Protein AF-A0A382N648-F1 (afdb_monomer)

Sequence (48 aa):
VNRIQKIFHIKTNKIIPYITAGFPSMKDTHGLIIAAENAGAAMVELGM

Solvent-accessible surface area (backbone atoms only — not comparable to full-atom values): 3000 Å² total; per-residue (Å²): 133,58,73,67,60,59,61,64,68,57,95,66,93,75,47,66,53,79,43,55,59,47,52,94,33,60,68,48,33,53,51,51,53,55,50,38,51,75,72,61,38,71,49,75,45,74,47,126

pLDDT: mean 96.11, std 3.35, range [79.75, 98.56]

Foldseek 3Di:
DDLVCVLVVDPDDAAEEEDECQVVHNVVVVVVQVVCVVVRHSYYHYHD

Mean predicted aligned error: 2.53 Å

Radius of gyration: 11.93 Å; Cα contacts (8 Å, |Δi|>4): 49; chains: 1; bounding box: 23×16×34 Å

Structur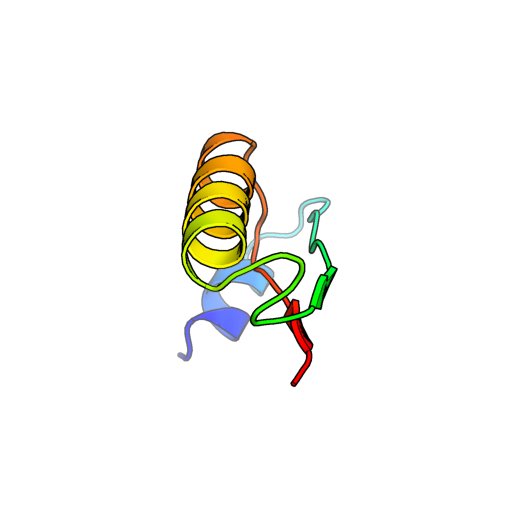e (mmCIF, N/CA/C/O backbone):
data_AF-A0A382N648-F1
#
_entry.id   AF-A0A382N648-F1
#
loop_
_atom_site.group_PDB
_atom_site.id
_atom_site.type_symbol
_atom_site.label_atom_id
_atom_site.label_alt_id
_atom_site.label_comp_id
_atom_site.label_asym_id
_atom_site.label_entity_id
_atom_site.label_seq_id
_atom_site.pdbx_PDB_ins_code
_atom_site.Cartn_x
_atom_site.Cartn_y
_atom_site.Cartn_z
_atom_site.occupancy
_atom_site.B_iso_or_equiv
_atom_site.auth_seq_id
_atom_site.auth_comp_id
_atom_site.auth_asym_id
_atom_site.auth_atom_id
_atom_site.pdbx_PDB_model_num
ATOM 1 N N . VAL A 1 1 ? 4.957 4.334 22.331 1.00 79.75 1 VAL A N 1
ATOM 2 C CA . VAL A 1 1 ? 3.931 3.723 21.450 1.00 79.75 1 VAL A CA 1
ATOM 3 C C . VAL A 1 1 ? 4.347 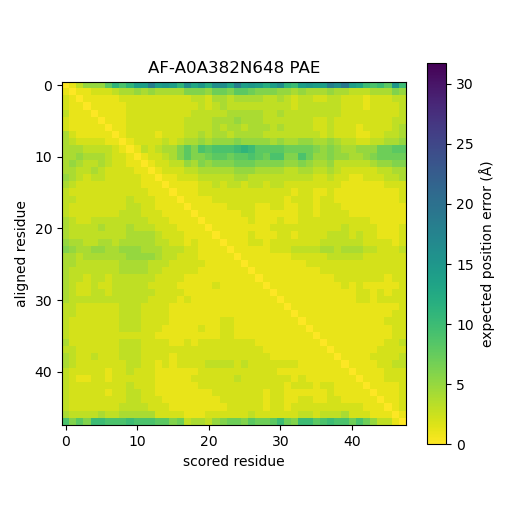3.932 20.004 1.00 79.75 1 VAL A C 1
ATOM 5 O O . VAL A 1 1 ? 4.562 5.080 19.617 1.00 79.75 1 VAL A O 1
ATOM 8 N N . ASN A 1 2 ? 4.535 2.859 19.235 1.00 94.56 2 ASN A N 1
ATOM 9 C CA . ASN A 1 2 ? 4.931 2.964 17.825 1.00 94.56 2 ASN A CA 1
ATOM 10 C C . ASN A 1 2 ? 3.744 3.421 16.942 1.00 94.56 2 ASN A C 1
ATOM 12 O O . ASN A 1 2 ? 2.600 3.466 17.398 1.00 94.56 2 ASN A O 1
ATOM 16 N N . ARG A 1 3 ? 4.004 3.804 15.685 1.00 94.44 3 ARG A N 1
ATOM 17 C CA . ARG A 1 3 ? 2.960 4.320 14.773 1.00 94.44 3 ARG A CA 1
ATOM 18 C C . ARG A 1 3 ? 1.841 3.300 14.524 1.00 94.44 3 ARG A C 1
ATOM 20 O O . ARG A 1 3 ? 0.676 3.676 14.542 1.00 94.44 3 ARG A O 1
ATOM 27 N N . ILE A 1 4 ? 2.190 2.021 14.387 1.00 94.75 4 ILE A N 1
ATOM 28 C CA . ILE A 1 4 ? 1.233 0.922 14.188 1.00 94.75 4 ILE A CA 1
ATOM 29 C C . ILE A 1 4 ? 0.279 0.827 15.386 1.00 94.75 4 ILE A C 1
ATOM 31 O O . ILE A 1 4 ? -0.934 0.889 15.233 1.00 94.75 4 ILE A O 1
ATOM 35 N N . GLN A 1 5 ? 0.809 0.787 16.605 1.00 94.31 5 GLN A N 1
ATOM 36 C CA . GLN A 1 5 ? 0.014 0.767 17.831 1.00 94.31 5 GLN A CA 1
ATOM 37 C C . GLN A 1 5 ? -0.926 1.978 17.932 1.00 94.31 5 GLN A C 1
ATOM 39 O O . GLN A 1 5 ? -2.053 1.819 18.390 1.00 94.31 5 GLN A O 1
ATOM 44 N N . LYS A 1 6 ? -0.506 3.170 17.476 1.00 94.25 6 LYS A N 1
ATOM 45 C CA . LYS A 1 6 ? -1.387 4.352 17.413 1.00 94.25 6 LYS A CA 1
ATOM 46 C C . LYS A 1 6 ? -2.549 4.149 16.436 1.00 94.25 6 LYS A C 1
ATOM 48 O O . LYS A 1 6 ? -3.683 4.443 16.796 1.00 94.25 6 LYS A O 1
ATOM 53 N N . ILE A 1 7 ? -2.283 3.603 15.247 1.00 93.94 7 ILE A N 1
ATOM 54 C CA . ILE A 1 7 ? -3.308 3.294 14.235 1.00 93.94 7 ILE A CA 1
ATOM 55 C C . ILE A 1 7 ? -4.353 2.320 14.798 1.00 93.94 7 ILE A C 1
ATOM 57 O O . ILE A 1 7 ? -5.554 2.521 14.626 1.00 93.94 7 ILE A O 1
ATOM 61 N N . PHE A 1 8 ? -3.915 1.278 15.508 1.00 94.12 8 PHE A N 1
ATOM 62 C CA . PHE A 1 8 ? -4.798 0.234 16.043 1.00 94.12 8 PHE A CA 1
ATOM 63 C C . PHE A 1 8 ? -5.433 0.554 17.401 1.00 94.12 8 PHE A C 1
ATOM 65 O O . PHE A 1 8 ? -6.266 -0.219 17.869 1.00 94.12 8 PHE A O 1
ATOM 72 N N . HIS A 1 9 ? -5.112 1.697 18.013 1.00 94.12 9 HIS A N 1
ATOM 73 C CA . HIS A 1 9 ? -5.727 2.113 19.274 1.00 94.12 9 HIS A CA 1
ATOM 74 C C . HIS A 1 9 ? -7.229 2.404 19.123 1.00 94.12 9 HIS A C 1
ATOM 76 O O . HIS A 1 9 ? -8.020 2.108 20.016 1.00 94.12 9 HIS A O 1
ATOM 82 N N . ILE A 1 10 ? -7.632 2.942 17.969 1.00 89.56 10 ILE A N 1
ATOM 83 C CA . ILE A 1 10 ? -9.031 3.222 17.643 1.00 89.56 10 ILE A CA 1
ATOM 84 C C . ILE A 1 10 ? -9.614 2.019 16.890 1.00 89.56 10 ILE A C 1
ATOM 86 O O . ILE A 1 10 ? -9.072 1.584 15.867 1.00 89.56 10 ILE A O 1
ATOM 90 N N . LYS A 1 11 ? -10.733 1.472 17.378 1.00 90.69 11 LYS A N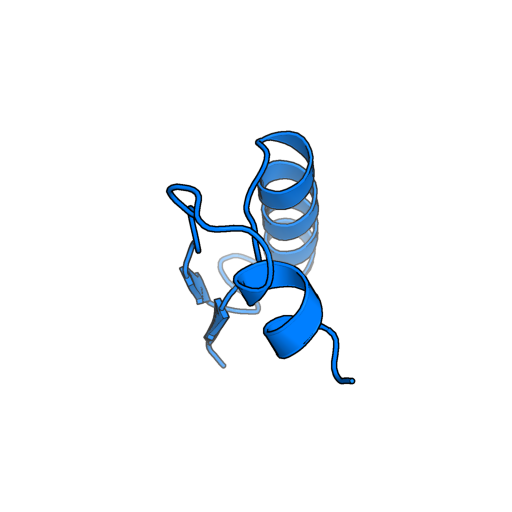 1
ATOM 91 C CA . LYS A 1 11 ? -11.435 0.346 16.744 1.00 90.69 11 LYS A CA 1
ATOM 92 C C . LYS A 1 11 ? -12.328 0.833 15.601 1.00 90.69 11 LYS A C 1
ATOM 94 O O . LYS A 1 11 ? -13.489 1.167 15.798 1.00 90.69 11 LYS A O 1
ATOM 99 N N . THR A 1 12 ? -11.756 0.851 14.406 1.00 92.94 12 THR A N 1
ATOM 100 C CA . THR A 1 12 ? -12.410 1.155 13.126 1.00 92.94 12 THR A CA 1
ATOM 101 C C . THR A 1 12 ? -11.971 0.145 12.075 1.00 92.94 12 THR A C 1
ATOM 103 O O . THR A 1 12 ? -10.903 -0.467 12.218 1.00 92.94 12 THR A O 1
ATOM 106 N N . ASN A 1 13 ? -12.752 0.017 11.000 1.00 94.50 13 ASN A N 1
ATOM 107 C CA . ASN A 1 13 ? -12.291 -0.651 9.786 1.00 94.50 13 ASN A CA 1
ATOM 108 C C . ASN A 1 13 ? -11.093 0.116 9.214 1.00 94.50 13 ASN A C 1
ATOM 110 O O . ASN A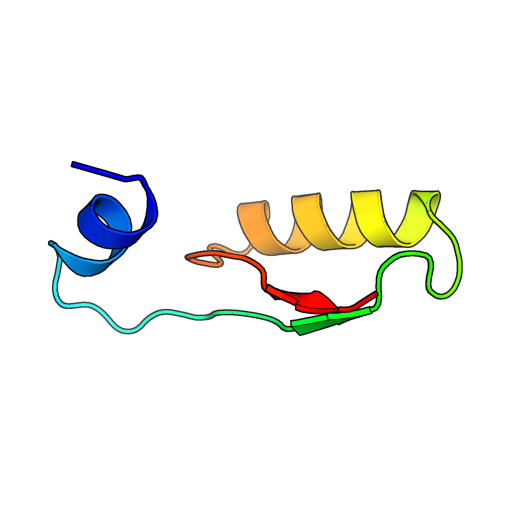 1 13 ? -11.089 1.347 9.192 1.00 94.50 13 ASN A O 1
ATOM 114 N N . LYS A 1 14 ? -10.065 -0.616 8.786 1.00 95.38 14 LYS A N 1
ATOM 115 C CA . LYS A 1 14 ? -8.815 -0.061 8.259 1.00 95.38 14 LYS A CA 1
ATOM 116 C C . LYS A 1 14 ? -8.550 -0.651 6.890 1.00 95.38 14 LYS A C 1
ATOM 118 O O . LYS A 1 14 ? -8.696 -1.855 6.707 1.00 95.38 14 LYS A O 1
ATOM 123 N N . ILE A 1 15 ? -8.132 0.201 5.965 1.00 96.88 15 ILE A N 1
ATOM 124 C CA . ILE A 1 15 ? -7.673 -0.204 4.639 1.00 96.88 15 ILE A CA 1
ATOM 125 C C . ILE A 1 15 ? -6.149 -0.133 4.649 1.00 96.88 15 ILE A C 1
ATOM 127 O O . ILE A 1 15 ? -5.581 0.882 5.059 1.00 96.88 15 ILE A O 1
ATOM 131 N N . ILE A 1 16 ? -5.505 -1.224 4.239 1.00 97.75 16 ILE A N 1
ATOM 132 C CA . ILE A 1 16 ? -4.048 -1.359 4.176 1.00 97.75 16 ILE A CA 1
ATOM 133 C C . ILE A 1 16 ? -3.700 -1.903 2.787 1.00 97.75 16 ILE A C 1
ATOM 135 O O . ILE A 1 16 ? -3.778 -3.113 2.580 1.00 97.75 16 ILE A O 1
ATOM 139 N N . PRO A 1 17 ? -3.418 -1.037 1.799 1.00 97.94 17 PRO A N 1
ATOM 140 C CA . PRO A 1 17 ? -3.019 -1.486 0.476 1.00 97.94 17 PRO A CA 1
ATOM 141 C C . PRO A 1 17 ? -1.599 -2.056 0.489 1.00 97.94 17 PRO A C 1
ATOM 143 O O . PRO A 1 17 ? -0.707 -1.540 1.167 1.00 97.94 17 PRO A O 1
ATOM 146 N N . TYR A 1 18 ? -1.408 -3.083 -0.332 1.00 98.25 18 TYR A N 1
ATOM 147 C CA . TYR A 1 18 ? -0.103 -3.607 -0.702 1.00 98.25 18 TYR A CA 1
ATOM 148 C C . TYR A 1 18 ? 0.369 -2.945 -1.999 1.00 98.25 18 TYR A C 1
ATOM 150 O O . TYR A 1 18 ? -0.389 -2.857 -2.968 1.00 98.25 18 TYR A O 1
ATOM 158 N N . ILE A 1 19 ? 1.618 -2.488 -2.020 1.00 98.06 19 ILE A N 1
ATOM 159 C CA . ILE A 1 19 ? 2.259 -1.858 -3.174 1.00 98.06 19 ILE A CA 1
ATOM 160 C C . ILE A 1 19 ? 3.632 -2.505 -3.373 1.00 98.06 19 ILE A C 1
ATOM 162 O O . ILE A 1 19 ? 4.456 -2.528 -2.461 1.00 98.06 19 ILE A O 1
ATOM 166 N N . THR A 1 20 ? 3.911 -2.994 -4.579 1.00 98.19 20 THR A N 1
ATOM 167 C CA . THR A 1 20 ? 5.261 -3.433 -4.953 1.00 98.19 20 THR A CA 1
ATOM 168 C C . THR A 1 20 ? 6.142 -2.210 -5.205 1.00 98.19 20 THR A C 1
ATOM 170 O O . THR A 1 20 ? 5.868 -1.403 -6.097 1.00 98.19 20 THR A O 1
ATOM 173 N N . ALA A 1 21 ? 7.19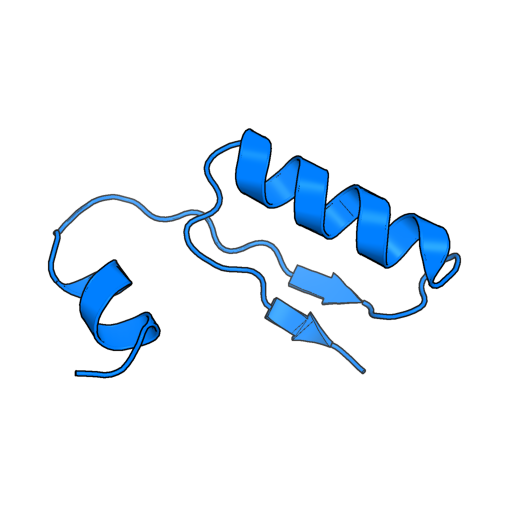6 -2.055 -4.411 1.00 97.94 21 ALA A N 1
ATOM 174 C CA . ALA A 1 21 ? 8.127 -0.946 -4.515 1.00 97.94 21 ALA A CA 1
ATOM 175 C C . ALA A 1 21 ? 8.886 -0.996 -5.848 1.00 97.94 21 ALA A C 1
ATOM 177 O O . ALA A 1 21 ? 9.39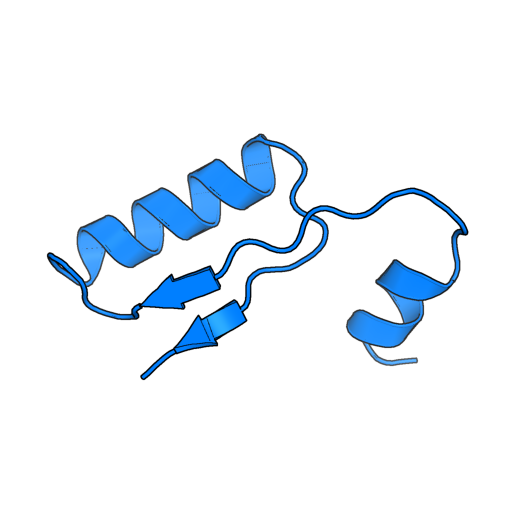0 -2.032 -6.270 1.00 97.94 21 ALA A O 1
ATOM 178 N N . GLY A 1 22 ? 8.968 0.147 -6.520 1.00 97.69 22 GLY A N 1
ATOM 179 C CA . GLY A 1 22 ? 9.639 0.285 -7.806 1.00 97.69 22 GLY A CA 1
ATOM 180 C C . GLY A 1 22 ? 8.823 -0.171 -9.017 1.00 97.69 22 GLY A C 1
ATOM 181 O O . GLY A 1 22 ? 9.335 -0.041 -10.125 1.00 97.69 22 GLY A O 1
ATOM 182 N N . PHE A 1 23 ? 7.581 -0.651 -8.854 1.00 96.06 23 PHE A N 1
ATOM 183 C CA . PHE A 1 23 ? 6.728 -1.049 -9.979 1.00 96.06 23 PHE A CA 1
ATOM 184 C C . PHE A 1 23 ? 5.657 0.009 -10.324 1.00 96.06 23 PHE A C 1
ATOM 186 O O . PHE A 1 23 ? 4.952 0.475 -9.427 1.00 96.06 23 PHE A O 1
ATOM 193 N N . PRO A 1 24 ? 5.466 0.360 -11.611 1.00 96.44 24 PRO A N 1
ATOM 194 C CA . PRO A 1 24 ? 6.388 0.123 -12.727 1.00 96.44 24 PRO A CA 1
ATOM 195 C C . PRO A 1 24 ? 7.662 0.989 -12.645 1.00 96.44 24 PRO A C 1
ATOM 197 O O . PRO A 1 24 ? 8.636 0.701 -13.335 1.00 96.44 24 PRO A O 1
ATOM 200 N N . SER A 1 25 ? 7.682 2.029 -11.804 1.00 98.12 25 SER A N 1
ATOM 201 C CA . SER A 1 25 ? 8.886 2.792 -11.456 1.00 98.12 25 SER A CA 1
ATOM 202 C C . SER A 1 25 ? 8.815 3.348 -10.027 1.00 98.12 25 SER A C 1
ATOM 204 O O . SER A 1 25 ? 7.754 3.382 -9.399 1.00 98.12 25 SER A O 1
ATOM 206 N N . MET A 1 26 ? 9.934 3.871 -9.512 1.00 97.56 26 MET A N 1
ATOM 207 C CA . MET A 1 26 ? 9.969 4.543 -8.201 1.00 97.56 26 MET A CA 1
ATOM 208 C C . MET A 1 26 ? 9.059 5.780 -8.130 1.00 97.56 26 MET A C 1
ATOM 210 O O . MET A 1 26 ? 8.505 6.083 -7.072 1.00 97.56 26 MET A O 1
ATOM 214 N N . LYS A 1 27 ? 8.866 6.489 -9.252 1.00 98.44 27 LYS A N 1
ATOM 215 C CA . LYS A 1 27 ? 7.964 7.649 -9.313 1.00 98.44 27 LYS A CA 1
ATOM 216 C C . LYS A 1 27 ? 6.509 7.223 -9.111 1.00 98.44 27 LYS A C 1
ATOM 218 O O . LYS A 1 27 ? 5.758 7.925 -8.435 1.00 98.44 27 LYS A O 1
ATOM 223 N N . ASP A 1 28 ? 6.138 6.066 -9.650 1.00 98.31 28 ASP A N 1
ATOM 224 C CA . ASP A 1 28 ? 4.792 5.513 -9.509 1.00 98.31 28 ASP A CA 1
ATOM 225 C C . ASP A 1 28 ? 4.551 5.007 -8.089 1.00 98.31 28 ASP A C 1
ATOM 227 O O . ASP A 1 28 ? 3.510 5.305 -7.514 1.00 98.31 28 ASP A O 1
ATOM 231 N N . THR A 1 29 ? 5.537 4.350 -7.466 1.00 98.19 29 THR A N 1
ATOM 232 C CA . THR A 1 29 ? 5.466 3.988 -6.039 1.00 98.19 29 THR A CA 1
ATOM 233 C C . THR A 1 29 ? 5.206 5.214 -5.165 1.00 98.19 29 THR A C 1
ATOM 235 O O . THR A 1 29 ? 4.308 5.189 -4.326 1.00 98.19 29 THR A O 1
ATOM 238 N N . HIS A 1 30 ? 5.937 6.311 -5.390 1.00 98.44 30 HIS A N 1
ATOM 239 C CA . HIS A 1 30 ? 5.710 7.563 -4.668 1.00 98.44 30 HIS A CA 1
ATOM 240 C C . HIS A 1 30 ? 4.290 8.105 -4.898 1.00 98.44 30 HIS A C 1
ATOM 242 O O . HIS A 1 30 ? 3.599 8.447 -3.940 1.00 98.44 30 HIS A O 1
ATOM 248 N N . GLY A 1 31 ? 3.825 8.131 -6.151 1.00 98.56 31 GLY A N 1
ATOM 249 C CA . GLY A 1 31 ? 2.463 8.554 -6.486 1.00 98.56 31 GLY A CA 1
ATOM 250 C C . GLY A 1 31 ? 1.383 7.703 -5.811 1.00 98.56 31 GLY A C 1
ATOM 251 O O . GLY A 1 31 ? 0.430 8.251 -5.259 1.00 98.56 31 GLY A O 1
ATOM 252 N N . LEU A 1 32 ? 1.552 6.378 -5.794 1.00 98.19 32 LEU A N 1
ATOM 253 C CA . LEU A 1 32 ? 0.615 5.442 -5.172 1.00 98.19 32 LEU A CA 1
ATOM 254 C C . LEU A 1 32 ? 0.567 5.591 -3.647 1.00 98.19 32 LEU A C 1
ATOM 256 O O . LEU A 1 32 ? -0.521 5.540 -3.080 1.00 98.19 32 LEU A O 1
ATOM 260 N N . ILE A 1 33 ? 1.706 5.819 -2.984 1.00 98.12 33 ILE A N 1
ATOM 261 C CA . ILE A 1 33 ? 1.748 6.055 -1.530 1.00 98.12 33 ILE A CA 1
ATOM 262 C C . ILE A 1 33 ? 0.956 7.318 -1.171 1.00 98.12 33 ILE A C 1
ATOM 264 O O . ILE A 1 33 ? 0.105 7.273 -0.283 1.00 98.12 33 ILE A O 1
ATOM 268 N N . ILE A 1 34 ? 1.191 8.421 -1.888 1.00 98.44 34 ILE A N 1
ATOM 269 C CA . ILE A 1 34 ? 0.479 9.686 -1.659 1.00 98.44 34 ILE A CA 1
ATOM 270 C C . ILE A 1 34 ? -1.019 9.533 -1.959 1.00 98.44 34 ILE A C 1
ATOM 272 O O . ILE A 1 34 ? -1.861 10.024 -1.209 1.00 98.44 34 ILE A O 1
ATOM 276 N N . ALA A 1 35 ? -1.378 8.821 -3.030 1.00 98.44 35 ALA A N 1
ATOM 277 C CA . ALA A 1 35 ? -2.776 8.546 -3.348 1.00 98.44 35 ALA A CA 1
ATOM 278 C C . ALA A 1 35 ? -3.461 7.696 -2.264 1.00 98.44 35 ALA A C 1
ATOM 280 O O . ALA A 1 35 ? -4.593 7.994 -1.887 1.00 98.44 35 ALA A O 1
ATOM 281 N N . ALA A 1 36 ? -2.780 6.676 -1.733 1.00 98.19 36 ALA A N 1
ATOM 282 C CA . ALA A 1 36 ? -3.292 5.836 -0.654 1.00 98.19 36 ALA A CA 1
ATOM 283 C C . ALA A 1 36 ? -3.527 6.640 0.634 1.00 98.19 36 ALA A C 1
ATOM 285 O O . ALA A 1 36 ? -4.586 6.504 1.247 1.00 98.19 36 ALA A O 1
ATOM 286 N N . GLU A 1 37 ? -2.584 7.505 1.018 1.00 97.38 37 GLU A N 1
ATOM 287 C CA . GLU A 1 37 ? -2.743 8.415 2.160 1.00 97.38 37 GLU A CA 1
ATOM 288 C C . GLU A 1 37 ? -3.959 9.334 1.975 1.00 97.38 37 GLU A C 1
ATOM 290 O O . GLU A 1 37 ? -4.842 9.367 2.834 1.00 97.38 37 GLU A O 1
ATOM 295 N N . ASN A 1 38 ? -4.066 10.003 0.823 1.00 98.38 38 ASN A N 1
ATOM 296 C CA . ASN A 1 38 ? -5.186 10.898 0.513 1.00 98.38 38 ASN A CA 1
ATOM 297 C C . ASN A 1 38 ? -6.544 10.176 0.465 1.00 98.38 38 ASN A C 1
ATOM 299 O O . ASN A 1 38 ? -7.572 10.776 0.773 1.00 98.38 38 ASN A O 1
ATOM 303 N N . ALA A 1 39 ? -6.559 8.892 0.097 1.00 97.88 39 ALA A N 1
ATOM 304 C CA . ALA A 1 39 ? -7.756 8.052 0.098 1.00 97.88 39 ALA A CA 1
ATOM 305 C C . ALA A 1 39 ? -8.139 7.526 1.497 1.00 97.88 39 ALA A C 1
ATOM 307 O O . ALA A 1 39 ? -9.170 6.867 1.642 1.00 97.88 39 ALA A O 1
ATOM 308 N N . GLY A 1 40 ? -7.334 7.799 2.529 1.00 96.44 40 GLY A N 1
ATOM 309 C CA . GLY A 1 40 ? -7.598 7.378 3.905 1.00 96.44 40 GLY A CA 1
ATOM 310 C C . GLY A 1 40 ? -7.069 5.986 4.255 1.00 96.44 40 GLY A C 1
ATOM 311 O O . GLY A 1 40 ? -7.589 5.350 5.176 1.00 96.44 40 GLY A O 1
ATOM 312 N N . ALA A 1 41 ? -6.050 5.487 3.546 1.00 97.56 41 ALA A N 1
ATOM 313 C CA . ALA A 1 41 ? -5.352 4.275 3.962 1.00 97.56 41 ALA A CA 1
ATOM 314 C C . ALA A 1 41 ? -4.762 4.456 5.370 1.00 97.56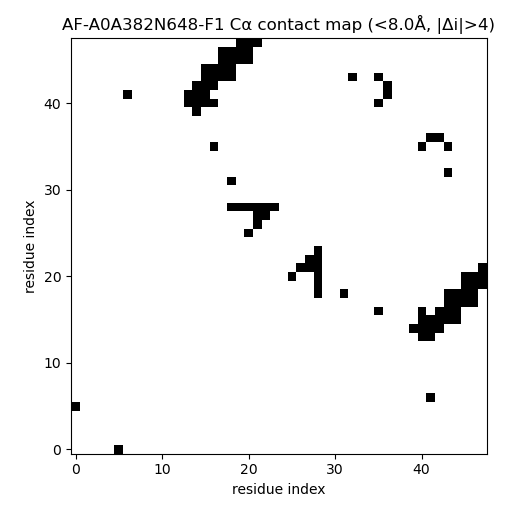 41 ALA A C 1
ATOM 316 O O . ALA A 1 41 ? -4.151 5.474 5.692 1.00 97.56 41 ALA A O 1
ATOM 317 N N . ALA A 1 42 ? -4.926 3.444 6.218 1.00 97.38 42 ALA A N 1
ATOM 318 C CA . ALA A 1 42 ? -4.439 3.490 7.594 1.00 97.38 42 ALA A CA 1
ATOM 319 C C . ALA A 1 42 ? -2.914 3.308 7.670 1.00 97.38 42 ALA A C 1
ATOM 321 O O . ALA A 1 42 ? -2.257 3.837 8.564 1.00 97.38 42 ALA A O 1
ATOM 322 N N . MET A 1 43 ? -2.369 2.521 6.746 1.00 96.94 43 MET A N 1
ATOM 323 C CA . MET A 1 43 ? -0.944 2.307 6.502 1.00 96.94 43 MET A CA 1
ATOM 324 C C . MET A 1 43 ? -0.773 1.674 5.119 1.00 96.94 43 MET A C 1
ATOM 326 O O . MET A 1 43 ? -1.750 1.209 4.543 1.00 96.94 43 MET A O 1
ATOM 330 N N . VAL A 1 44 ? 0.455 1.622 4.611 1.00 97.94 44 VAL A N 1
ATOM 331 C CA . VAL A 1 44 ? 0.805 0.969 3.343 1.00 97.94 44 VAL A CA 1
ATOM 332 C C . VAL A 1 44 ? 1.777 -0.171 3.631 1.00 97.94 44 VAL A C 1
ATOM 334 O O . VAL A 1 44 ? 2.714 0.006 4.413 1.00 97.94 44 VAL A O 1
ATOM 337 N N . GLU A 1 45 ? 1.572 -1.319 2.995 1.00 98.19 45 GLU A N 1
ATOM 338 C CA . GLU A 1 45 ? 2.557 -2.396 2.940 1.00 98.19 45 GLU A CA 1
ATOM 339 C C . GLU A 1 45 ? 3.368 -2.267 1.646 1.00 98.19 45 GLU A C 1
ATOM 341 O O . GLU A 1 45 ? 2.806 -2.296 0.552 1.00 98.19 45 GLU A O 1
ATOM 346 N N . LEU A 1 46 ? 4.685 -2.084 1.770 1.00 97.56 46 LEU A N 1
ATOM 347 C CA . LEU A 1 46 ? 5.598 -2.010 0.630 1.00 97.56 46 LEU A CA 1
ATOM 348 C C . LEU A 1 46 ? 6.369 -3.323 0.505 1.00 97.56 46 LEU A C 1
ATOM 350 O O . LEU A 1 46 ? 7.179 -3.642 1.375 1.00 97.56 46 LEU A O 1
ATOM 354 N N . GLY A 1 47 ? 6.122 -4.067 -0.572 1.00 97.12 47 GLY A N 1
ATOM 355 C CA . GLY A 1 47 ? 6.901 -5.254 -0.929 1.00 97.12 47 GLY A CA 1
ATOM 356 C C . GLY A 1 47 ? 8.125 -4.882 -1.762 1.00 97.12 47 GLY A C 1
ATOM 357 O O . GLY A 1 47 ? 8.009 -4.041 -2.651 1.00 97.12 47 GLY A O 1
ATOM 358 N N . MET A 1 48 ? 9.276 -5.497 -1.486 1.00 88.88 48 MET A N 1
ATOM 359 C CA . MET A 1 48 ? 10.540 -5.305 -2.213 1.00 88.88 48 MET A CA 1
ATOM 360 C C . MET A 1 48 ? 10.971 -6.583 -2.920 1.00 88.88 48 MET A C 1
ATOM 362 O O . MET A 1 48 ? 10.723 -7.667 -2.346 1.00 88.88 48 MET A O 1
#

Organism: NCBI:txid408172

InterPro domains:
  IPR002028 Tryptophan synthase, alpha chain [PF00290] (11-48)
  IPR011060 Ribulose-phosphate binding barrel [SSF51366] (3-48)
  IPR013785 Aldolase-type TIM b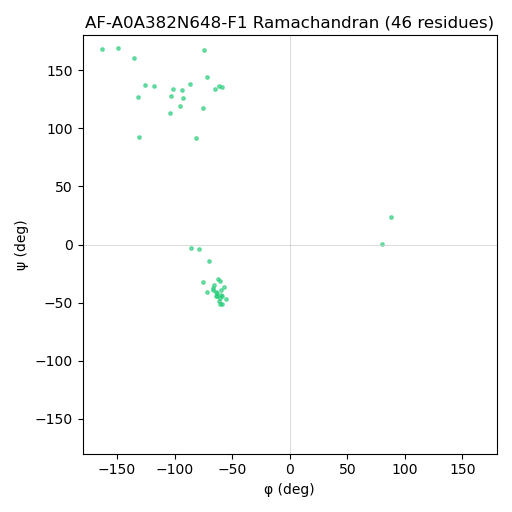arrel [G3DSA:3.20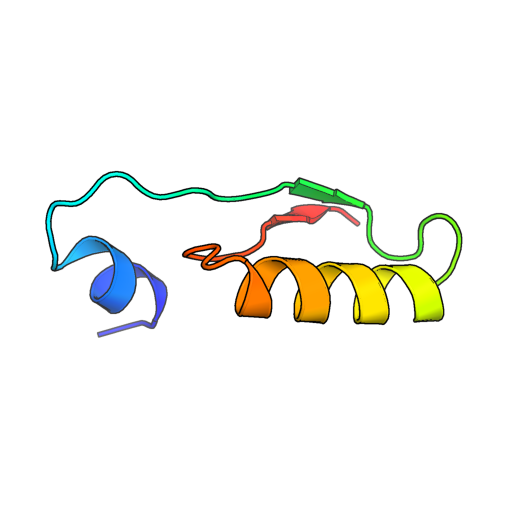.20.70] (1-48)

Nearest PDB structures (foldseek):
  1v7y-assembly3_B-2  TM=8.845E-01  e=1.467E-01  Escherichia coli
  1tjr-assembly2_B  TM=8.205E-01  e=1.272E-01  Zea mays
  5tpw-assembly1_A  TM=2.590E-01  e=5.571E+00  Xenopus laevis

Secondary structure (DSSP, 8-state):
--HHHHHHHS-S-----EEETTSS-HHHHHHHHHHHHHTT-S--EEE-